Protein AF-A0A957CDF5-F1 (afdb_monomer_lite)

pLDDT: mean 91.57, std 9.19, range [46.94, 98.38]

Sequence (152 aa):
ILSKPLPRWAFLMSKFAAQGVVYFVALLLGTLATYYYTLVLFEPLALGPFLFGGFLLWLWTLVYTAVTLLGSTIAKSIGGGAGLALLGAVLLLILGGIPQVANFFPGALVSWASQLGLPGNVPFSGGSLAANGVLILVFLVTAVALFERQEI

Radius of gyration: 17.84 Å; chains: 1; bounding box: 47×28×45 Å

Foldseek 3Di:
DPPDPDQLLVVLVVQLVVVLVVLLVVLQVVLVVVQVVCVVPHDHFDPVLSVVLSVLVSLLVSLLSLQLLLQVLVDPDPVSSVVSSVVVVVVLVVQLPPVVCVLLGSVVSNVQSVCSRDPDDRDDSVVSVVSSVVSSVVSSVNSSVSNVPDPD

Secondary structure (DSSP, 8-state):
--SS---HHHHHHHHHHHHHHHHHHHHHHHHHHHHHHHHHHSPPPPHHHHHHHHHHHHHHHHHHHHHHHHHHHH-SSHHHHHHHHHHHHHHHHHHHTSTTTGGGSTHHHHHHHHHTTSSS-PPP-HHHHHHHHHHHHHHHHHHHHHHHTS--

Structure (mmCIF, N/CA/C/O backbone):
data_AF-A0A957CDF5-F1
#
_entry.id   AF-A0A957CDF5-F1
#
loop_
_atom_site.group_PDB
_atom_site.id
_atom_site.type_symbol
_atom_site.label_atom_id
_atom_site.label_alt_id
_atom_site.label_comp_id
_atom_site.label_asym_id
_atom_site.label_entity_id
_atom_site.label_seq_id
_atom_site.pdbx_PDB_ins_code
_atom_site.Cartn_x
_atom_site.Cartn_y
_atom_site.Cartn_z
_atom_site.occupancy
_atom_site.B_iso_or_equiv
_atom_site.auth_seq_id
_atom_site.auth_comp_id
_atom_site.auth_asym_id
_atom_site.auth_atom_id
_atom_site.pdbx_PDB_model_num
ATOM 1 N N . ILE A 1 1 ? -21.799 10.908 14.276 1.00 46.94 1 ILE A N 1
ATOM 2 C CA . ILE A 1 1 ? -23.242 10.580 14.212 1.00 46.94 1 ILE A CA 1
ATOM 3 C C . ILE A 1 1 ? -23.546 10.100 12.797 1.00 46.94 1 ILE A C 1
ATOM 5 O O . ILE A 1 1 ? -23.530 10.903 11.872 1.00 46.94 1 ILE A O 1
ATOM 9 N N . LEU A 1 2 ? -23.709 8.787 12.612 1.00 49.59 2 LEU A N 1
ATOM 10 C CA . LEU A 1 2 ? -24.186 8.200 11.357 1.00 49.59 2 LEU A CA 1
ATOM 11 C C . LEU A 1 2 ? -25.708 8.388 11.319 1.00 49.59 2 LEU A C 1
ATOM 13 O O . LEU A 1 2 ? -26.428 7.765 12.087 1.00 49.59 2 LEU A O 1
ATOM 17 N N . SER A 1 3 ? -26.201 9.276 10.458 1.00 57.81 3 SER A N 1
ATOM 18 C CA . SER A 1 3 ? -27.635 9.582 10.317 1.00 57.81 3 SER A CA 1
ATOM 19 C C . SER A 1 3 ? -28.438 8.477 9.611 1.00 57.81 3 SER A C 1
ATOM 21 O O . SER A 1 3 ? -29.657 8.578 9.495 1.00 57.81 3 SER A O 1
ATOM 23 N N . LYS A 1 4 ? -27.768 7.408 9.156 1.00 57.72 4 LYS A N 1
ATOM 24 C CA . LYS A 1 4 ? -28.361 6.173 8.625 1.00 57.72 4 LYS A CA 1
ATOM 25 C C . LYS A 1 4 ? -27.614 4.957 9.185 1.00 57.72 4 LYS A C 1
ATOM 27 O O . LYS A 1 4 ? -26.391 5.047 9.329 1.00 57.72 4 LYS A O 1
ATOM 32 N N . PRO A 1 5 ? -28.300 3.828 9.448 1.00 65.44 5 PRO A N 1
ATOM 33 C CA . PRO A 1 5 ? -27.664 2.592 9.888 1.00 65.44 5 PRO A CA 1
ATOM 34 C C . PRO A 1 5 ? -26.868 1.994 8.723 1.00 65.44 5 PRO A C 1
ATOM 36 O O . PRO A 1 5 ? -27.357 1.158 7.969 1.00 65.44 5 PRO A O 1
ATOM 39 N N . LEU A 1 6 ? -25.645 2.483 8.527 1.00 74.50 6 LEU A N 1
ATOM 40 C CA . LEU A 1 6 ? -24.685 1.861 7.629 1.00 74.50 6 LEU A CA 1
ATOM 41 C C . LEU A 1 6 ? -23.910 0.798 8.403 1.00 74.50 6 LEU A C 1
ATOM 43 O O . LEU A 1 6 ? -23.482 1.060 9.532 1.00 74.50 6 LEU A O 1
ATOM 47 N N . PRO A 1 7 ? -23.683 -0.379 7.802 1.00 84.00 7 PRO A N 1
ATOM 48 C CA . PRO A 1 7 ? -22.815 -1.362 8.410 1.00 84.00 7 PRO A CA 1
ATOM 49 C C . PRO A 1 7 ? -21.421 -0.761 8.610 1.00 84.00 7 PRO A C 1
ATOM 51 O O . PRO A 1 7 ? -20.847 -0.140 7.712 1.00 84.00 7 PRO A O 1
ATOM 54 N N . ARG A 1 8 ? -20.875 -0.951 9.810 1.00 83.75 8 ARG A N 1
ATOM 55 C CA . ARG A 1 8 ? -19.601 -0.368 10.249 1.00 83.75 8 ARG A CA 1
ATOM 56 C C . ARG A 1 8 ? -18.429 -0.764 9.340 1.00 83.75 8 ARG A C 1
ATOM 58 O O . ARG A 1 8 ? -17.576 0.073 9.045 1.00 83.75 8 ARG A O 1
ATOM 65 N N . TRP A 1 9 ? -18.440 -1.988 8.806 1.00 87.50 9 TRP A N 1
ATOM 66 C CA . TRP A 1 9 ? -17.458 -2.445 7.819 1.00 87.50 9 TRP A CA 1
ATOM 67 C C . TRP A 1 9 ? -17.491 -1.609 6.529 1.00 87.50 9 TRP A C 1
ATOM 69 O O . TRP A 1 9 ? -16.437 -1.258 6.004 1.00 87.50 9 TRP A O 1
ATOM 79 N N . ALA A 1 10 ? -18.677 -1.221 6.044 1.00 89.94 10 ALA A N 1
ATOM 80 C CA . ALA A 1 10 ? -18.819 -0.472 4.795 1.00 89.94 10 ALA A CA 1
ATOM 81 C C . ALA A 1 10 ? -18.257 0.947 4.929 1.00 89.94 10 ALA A C 1
ATOM 83 O O . ALA A 1 10 ? -17.639 1.464 3.999 1.00 89.94 10 ALA A O 1
ATOM 84 N N . PHE A 1 11 ? -18.397 1.552 6.111 1.00 88.94 11 PHE A N 1
ATOM 85 C CA . PHE A 1 11 ? -17.768 2.835 6.416 1.00 88.94 11 PHE A CA 1
ATOM 86 C C . PHE A 1 11 ? -16.236 2.751 6.355 1.00 88.94 11 PHE A C 1
ATOM 88 O O . PHE A 1 11 ? -15.591 3.603 5.739 1.00 88.94 11 PHE A O 1
ATOM 95 N N . LEU A 1 12 ? -15.644 1.710 6.952 1.00 91.88 12 LEU A N 1
ATOM 96 C CA . LEU A 1 12 ? -14.191 1.542 6.961 1.00 91.88 12 LEU A CA 1
ATOM 97 C C . LEU A 1 12 ? -13.645 1.202 5.565 1.00 91.88 12 LEU A C 1
ATOM 99 O O . LEU A 1 12 ? -12.658 1.797 5.128 1.00 91.88 12 LEU A O 1
ATOM 103 N N . MET A 1 13 ? -14.321 0.311 4.834 1.00 93.00 13 MET A N 1
ATOM 104 C CA . MET A 1 13 ? -13.947 -0.039 3.460 1.00 93.00 13 MET A CA 1
ATOM 105 C C . MET A 1 13 ? -14.082 1.150 2.511 1.00 93.00 13 MET A C 1
ATOM 107 O O . MET A 1 13 ? -13.235 1.327 1.641 1.00 93.00 13 MET A O 1
ATOM 111 N N . SER A 1 14 ? -15.084 2.013 2.704 1.00 94.81 14 SER A N 1
ATOM 112 C CA . SER A 1 14 ? -15.218 3.242 1.919 1.00 94.81 14 SER A CA 1
ATOM 113 C C . SER A 1 14 ? -14.027 4.183 2.121 1.00 94.81 14 SER A C 1
ATOM 115 O O . SER A 1 14 ? -13.516 4.717 1.139 1.00 94.81 14 SER A O 1
ATOM 117 N N . LYS A 1 15 ? -13.530 4.344 3.357 1.00 94.00 15 LYS A N 1
ATOM 118 C CA . LYS A 1 15 ? -12.321 5.143 3.629 1.00 94.00 15 LYS A CA 1
ATOM 119 C C . LYS A 1 15 ? -11.085 4.551 2.960 1.00 94.00 15 LYS A C 1
ATOM 121 O O . LYS A 1 15 ? -10.326 5.286 2.334 1.00 94.00 15 LYS A O 1
ATOM 126 N N . PHE A 1 16 ? -10.902 3.236 3.081 1.00 97.12 16 PHE A N 1
ATOM 127 C CA . PHE A 1 16 ? -9.791 2.536 2.442 1.00 97.12 16 PHE A CA 1
ATOM 128 C C . PHE A 1 16 ? -9.831 2.692 0.918 1.00 97.12 16 PHE A C 1
ATOM 130 O O . PHE A 1 16 ? -8.837 3.089 0.318 1.00 97.12 16 PHE A O 1
ATOM 137 N N . ALA A 1 17 ? -10.989 2.447 0.302 1.00 97.19 17 ALA A N 1
ATOM 138 C CA . ALA A 1 17 ? -11.172 2.554 -1.140 1.00 97.19 17 ALA A CA 1
ATOM 139 C C . ALA A 1 17 ? -10.967 3.990 -1.638 1.00 97.19 17 ALA A C 1
ATOM 141 O O . ALA A 1 17 ? -10.254 4.195 -2.616 1.00 97.19 17 ALA A O 1
ATOM 142 N N . ALA A 1 18 ? -11.529 4.987 -0.946 1.00 97.56 18 ALA A N 1
ATOM 143 C CA . ALA A 1 18 ? -11.337 6.391 -1.296 1.00 97.56 18 ALA A CA 1
ATOM 144 C C . ALA A 1 18 ? -9.848 6.771 -1.283 1.00 97.56 18 ALA A C 1
ATOM 146 O O . ALA A 1 18 ? -9.350 7.331 -2.258 1.00 97.56 18 ALA A O 1
ATOM 147 N N . GLN A 1 19 ? -9.120 6.399 -0.225 1.00 97.38 19 GLN A N 1
ATOM 148 C CA . GLN A 1 19 ? -7.683 6.657 -0.139 1.00 97.38 19 GLN A CA 1
ATOM 149 C C . GLN A 1 19 ? -6.897 5.893 -1.213 1.00 97.38 19 GLN A C 1
ATOM 151 O O . GLN A 1 19 ? -5.999 6.452 -1.842 1.00 97.38 19 GLN A O 1
ATOM 156 N N . GLY A 1 20 ? -7.270 4.638 -1.469 1.00 97.69 20 GLY A N 1
ATOM 157 C CA . GLY A 1 20 ? -6.660 3.811 -2.503 1.00 97.69 20 GLY A CA 1
ATOM 158 C C . GLY A 1 20 ? -6.818 4.398 -3.903 1.00 97.69 20 GLY A C 1
ATOM 159 O O . GLY A 1 20 ? -5.855 4.389 -4.666 1.00 97.69 20 GLY A O 1
ATOM 160 N N . VAL A 1 21 ? -7.982 4.966 -4.230 1.00 98.31 21 VAL A N 1
ATOM 161 C CA . VAL A 1 21 ? -8.221 5.654 -5.510 1.00 98.31 21 VAL A CA 1
ATOM 162 C C . VAL A 1 21 ? -7.402 6.940 -5.608 1.00 98.31 21 VAL A C 1
ATOM 164 O O . VAL A 1 21 ? -6.782 7.180 -6.643 1.00 98.31 21 VAL A O 1
ATOM 167 N N . VAL A 1 22 ? -7.345 7.743 -4.539 1.00 98.31 22 VAL A N 1
ATOM 168 C CA . VAL A 1 22 ? -6.526 8.968 -4.510 1.00 98.31 22 VAL A CA 1
ATOM 169 C C . VAL A 1 22 ? -5.058 8.641 -4.787 1.00 98.31 22 VAL A C 1
ATOM 171 O O . VAL A 1 22 ? -4.441 9.263 -5.652 1.00 98.31 22 VAL A O 1
ATOM 174 N N . TYR A 1 23 ? -4.510 7.629 -4.112 1.00 97.88 23 TYR A N 1
ATOM 175 C CA . TYR A 1 23 ? -3.136 7.190 -4.352 1.00 97.88 23 TYR A CA 1
ATOM 176 C C . TYR A 1 23 ? -2.939 6.553 -5.720 1.00 97.88 23 TYR A C 1
ATOM 178 O O . TYR A 1 23 ? -1.896 6.778 -6.326 1.00 97.88 23 TYR A O 1
ATOM 186 N N . PHE A 1 24 ? -3.923 5.814 -6.236 1.00 98.12 24 PHE A N 1
ATOM 187 C CA . PHE A 1 24 ? -3.846 5.245 -7.578 1.00 98.12 24 PHE A CA 1
ATOM 188 C C . PHE A 1 24 ? -3.688 6.338 -8.632 1.00 98.12 24 PHE A C 1
ATOM 190 O O . PHE A 1 24 ? -2.763 6.285 -9.436 1.00 98.12 24 PHE A O 1
ATOM 197 N N . VAL A 1 25 ? -4.550 7.358 -8.601 1.00 98.38 25 VAL A N 1
ATOM 198 C CA . VAL A 1 25 ? -4.500 8.468 -9.561 1.00 98.38 25 VAL A CA 1
ATOM 199 C C . VAL A 1 25 ? -3.201 9.257 -9.409 1.00 98.38 25 VAL A C 1
ATOM 201 O O . VAL A 1 25 ? -2.540 9.536 -10.408 1.00 98.38 25 VAL A O 1
ATOM 204 N N . ALA A 1 26 ? -2.803 9.579 -8.175 1.00 97.88 26 ALA A N 1
ATOM 205 C CA . ALA A 1 26 ? -1.574 10.324 -7.918 1.00 97.88 26 ALA A CA 1
ATOM 206 C C . ALA A 1 26 ? -0.327 9.574 -8.412 1.00 97.88 26 ALA A C 1
ATOM 208 O O . ALA A 1 26 ? 0.511 10.163 -9.096 1.00 97.88 26 ALA A O 1
ATOM 209 N N . LEU A 1 27 ? -0.216 8.276 -8.112 1.00 96.94 27 LEU A N 1
ATOM 210 C CA . LEU A 1 27 ? 0.910 7.462 -8.564 1.00 96.94 27 LEU A CA 1
ATOM 211 C C . LEU A 1 27 ? 0.865 7.203 -10.061 1.00 96.94 27 LEU A C 1
ATOM 213 O O . LEU A 1 27 ? 1.913 7.265 -10.683 1.00 96.94 27 LEU A O 1
ATOM 217 N N . LEU A 1 28 ? -0.306 6.987 -10.661 1.00 97.25 28 LEU A N 1
ATOM 218 C CA . LEU A 1 28 ? -0.416 6.831 -12.109 1.00 97.25 28 LEU A CA 1
ATOM 219 C C . LEU A 1 28 ? 0.098 8.080 -12.833 1.00 97.25 28 LEU A C 1
ATOM 221 O O . LEU A 1 28 ? 0.926 7.967 -13.733 1.00 97.25 28 LEU A O 1
ATOM 225 N N . LEU A 1 29 ? -0.340 9.269 -12.410 1.00 98.06 29 LEU A N 1
ATOM 226 C CA . LEU A 1 29 ? 0.148 10.532 -12.969 1.00 98.06 29 LEU A CA 1
ATOM 227 C C . LEU A 1 29 ? 1.651 10.713 -12.727 1.00 98.06 29 LEU A C 1
ATOM 229 O O . LEU A 1 29 ? 2.368 11.095 -13.649 1.00 98.06 29 LEU A O 1
ATOM 233 N N . GLY A 1 30 ? 2.136 10.395 -11.523 1.00 97.00 30 GLY A N 1
ATOM 234 C CA . GLY A 1 30 ? 3.560 10.436 -11.191 1.00 97.00 30 GLY A CA 1
ATOM 235 C C . GLY A 1 30 ? 4.390 9.501 -12.070 1.00 97.00 30 GLY A C 1
ATOM 236 O O . GLY A 1 30 ? 5.361 9.938 -12.677 1.00 97.00 30 GLY A O 1
ATOM 237 N N . THR A 1 31 ? 3.970 8.245 -12.217 1.00 95.31 31 THR A N 1
ATOM 238 C CA . THR A 1 31 ? 4.601 7.250 -13.089 1.00 95.31 31 THR A CA 1
ATOM 239 C C . THR A 1 31 ? 4.609 7.732 -14.537 1.00 95.31 31 THR A C 1
ATOM 241 O O . THR A 1 31 ? 5.665 7.733 -15.159 1.00 95.31 31 THR A O 1
ATOM 244 N N . LEU A 1 32 ? 3.489 8.215 -15.079 1.00 95.88 32 LEU A N 1
ATOM 245 C CA . LEU A 1 32 ? 3.447 8.730 -16.453 1.00 95.88 32 LEU A CA 1
ATOM 246 C C . LEU A 1 32 ? 4.356 9.952 -16.651 1.00 95.88 32 LEU A C 1
ATOM 248 O O . LEU A 1 32 ? 5.050 10.037 -17.664 1.00 95.88 32 LEU A O 1
ATOM 252 N N . ALA A 1 33 ? 4.405 10.866 -15.679 1.00 96.44 33 ALA A N 1
ATOM 253 C CA . ALA A 1 33 ? 5.307 12.014 -15.713 1.00 96.44 33 ALA A CA 1
ATOM 254 C C . ALA A 1 33 ? 6.781 11.582 -15.661 1.00 96.44 33 ALA A C 1
ATOM 256 O O . ALA A 1 33 ? 7.598 12.097 -16.425 1.00 96.44 33 ALA A O 1
ATOM 257 N N . THR A 1 34 ? 7.124 10.606 -14.814 1.00 93.81 34 THR A N 1
ATOM 258 C CA . THR A 1 34 ? 8.472 10.027 -14.768 1.00 93.81 34 THR A CA 1
ATOM 259 C C . THR A 1 34 ? 8.815 9.326 -16.077 1.00 93.81 34 THR A C 1
ATOM 261 O O . THR A 1 34 ? 9.912 9.522 -16.580 1.00 93.81 34 THR A O 1
ATOM 264 N N . TYR A 1 35 ? 7.884 8.579 -16.676 1.00 93.44 35 TYR A N 1
ATOM 265 C CA . TYR A 1 35 ? 8.102 7.936 -17.973 1.00 93.44 35 TYR A CA 1
ATOM 266 C C . TYR A 1 35 ? 8.390 8.966 -19.067 1.00 93.44 35 TYR A C 1
ATOM 268 O O . TYR A 1 35 ? 9.356 8.828 -19.812 1.00 93.44 35 TYR A O 1
ATOM 276 N N . TYR A 1 36 ? 7.587 10.032 -19.125 1.00 94.94 36 TYR A N 1
ATOM 277 C CA . TYR A 1 36 ? 7.799 11.136 -20.056 1.00 94.94 36 TYR A CA 1
ATOM 278 C C . TYR A 1 36 ? 9.178 11.779 -19.863 1.00 94.94 36 TYR A C 1
ATOM 280 O O . TYR A 1 36 ? 9.918 11.960 -20.826 1.00 94.94 36 TYR A O 1
ATOM 288 N N . TYR A 1 37 ? 9.554 12.058 -18.616 1.00 94.69 37 TYR A N 1
ATOM 289 C CA . TYR A 1 37 ? 10.880 12.567 -18.274 1.00 94.69 37 TYR A CA 1
ATOM 290 C C . TYR A 1 37 ? 12.003 11.618 -18.727 1.00 94.69 37 TYR A C 1
ATOM 292 O O . TYR A 1 37 ? 12.996 12.072 -19.297 1.00 94.69 37 TYR A O 1
ATOM 300 N N . THR A 1 38 ? 11.831 10.305 -18.542 1.00 92.00 38 THR A N 1
ATOM 301 C CA . THR A 1 38 ? 12.789 9.292 -18.997 1.00 92.00 38 THR A CA 1
ATOM 302 C C . THR A 1 38 ? 12.939 9.287 -20.516 1.00 92.00 38 THR A C 1
ATOM 304 O O . THR A 1 38 ? 14.066 9.255 -20.987 1.00 92.00 38 THR A O 1
ATOM 307 N N . LEU A 1 39 ? 11.848 9.397 -21.281 1.00 92.50 39 LEU A N 1
ATOM 308 C CA . LEU A 1 39 ? 11.908 9.462 -22.749 1.00 92.50 39 LEU A CA 1
ATOM 309 C C . LEU A 1 39 ? 12.665 10.688 -23.278 1.00 92.50 39 LEU A C 1
ATOM 311 O O . LEU A 1 39 ? 13.248 10.626 -24.357 1.00 92.50 39 LEU A O 1
ATOM 315 N N . VAL A 1 40 ? 12.613 11.811 -22.557 1.00 94.75 40 VAL A N 1
ATOM 316 C CA . VAL A 1 40 ? 13.258 13.063 -22.980 1.00 94.75 40 VAL A CA 1
ATOM 317 C C . VAL A 1 40 ? 14.759 13.053 -22.691 1.00 94.75 40 VAL A C 1
ATOM 319 O O . VAL A 1 40 ? 15.529 13.607 -23.473 1.00 94.75 40 VAL A O 1
ATOM 322 N N . LEU A 1 41 ? 15.180 12.470 -21.565 1.00 94.44 41 LEU A N 1
ATOM 323 C CA . LEU A 1 41 ? 16.562 12.579 -21.080 1.00 94.44 41 LEU A CA 1
ATOM 324 C C . LEU A 1 41 ? 17.393 11.302 -21.193 1.00 94.44 41 LEU A C 1
ATOM 326 O O . LEU A 1 41 ? 18.619 11.376 -21.127 1.00 94.44 41 LEU A O 1
ATOM 330 N N . PHE A 1 42 ? 16.751 10.146 -21.320 1.00 89.12 42 PHE A N 1
ATOM 331 C CA . PHE A 1 42 ? 17.394 8.836 -21.287 1.00 89.12 42 PHE A CA 1
ATOM 332 C C . PHE A 1 42 ? 16.867 7.943 -22.414 1.00 89.12 42 PHE A C 1
ATOM 334 O O . PHE A 1 42 ? 16.034 8.343 -23.227 1.00 89.12 42 PHE A O 1
ATOM 341 N N . GLU A 1 43 ? 17.364 6.708 -22.472 1.00 84.62 43 GLU A N 1
ATOM 342 C CA . GLU A 1 43 ? 16.869 5.722 -23.426 1.00 84.62 43 GLU A CA 1
ATOM 343 C C . GLU A 1 43 ? 15.452 5.237 -23.066 1.00 84.62 43 GLU A C 1
ATOM 345 O O . GLU A 1 43 ? 15.116 5.105 -21.882 1.00 84.62 43 GLU A O 1
ATOM 350 N N . PRO A 1 44 ? 14.606 4.939 -24.071 1.00 80.88 44 PRO A N 1
ATOM 351 C CA . PRO A 1 44 ? 13.249 4.473 -23.832 1.00 80.88 44 PRO A CA 1
ATOM 352 C C . PRO A 1 44 ? 13.211 3.156 -23.053 1.00 80.88 44 PRO A C 1
ATOM 354 O O . PRO A 1 44 ? 13.692 2.122 -23.516 1.00 80.88 44 PRO A O 1
ATOM 357 N N . LEU A 1 45 ? 12.557 3.175 -21.891 1.00 84.38 45 LEU A N 1
ATOM 358 C CA . LEU A 1 45 ? 12.239 1.961 -21.146 1.00 84.38 45 LEU A CA 1
ATOM 359 C C . LEU A 1 45 ? 10.988 1.279 -21.705 1.00 84.38 45 LEU A C 1
ATOM 361 O O . LEU A 1 45 ? 10.049 1.926 -22.186 1.00 84.38 45 LEU A O 1
ATOM 365 N N . ALA A 1 46 ? 10.938 -0.045 -21.554 1.00 89.00 46 ALA A N 1
ATOM 366 C CA . ALA A 1 46 ? 9.737 -0.815 -21.833 1.00 89.00 46 ALA A CA 1
ATOM 367 C C . ALA A 1 46 ? 8.585 -0.344 -20.927 1.00 89.00 46 ALA A C 1
ATOM 369 O O . ALA A 1 46 ? 8.644 -0.451 -19.701 1.00 89.00 46 ALA A O 1
ATOM 370 N N . LEU A 1 47 ? 7.515 0.157 -21.547 1.00 89.50 47 LEU A N 1
ATOM 371 C CA . LEU A 1 47 ? 6.380 0.763 -20.849 1.00 89.50 47 LEU A CA 1
ATOM 372 C C . LEU A 1 47 ? 5.661 -0.224 -19.912 1.00 89.50 47 LEU A C 1
ATOM 374 O O . LEU A 1 47 ? 5.241 0.160 -18.826 1.00 89.50 47 LEU A O 1
ATOM 378 N N . GLY A 1 48 ? 5.553 -1.501 -20.298 1.00 91.50 48 GLY A N 1
ATOM 379 C CA . GLY A 1 48 ? 4.870 -2.533 -19.507 1.00 91.50 48 GLY A CA 1
ATOM 380 C C . GLY A 1 48 ? 5.478 -2.740 -18.110 1.00 91.50 48 GLY A C 1
ATOM 381 O O . GLY A 1 48 ? 4.794 -2.475 -17.120 1.00 91.50 48 GLY A O 1
ATOM 382 N N . PRO A 1 49 ? 6.754 -3.166 -18.001 1.00 91.56 49 PRO A N 1
ATOM 383 C CA . PRO A 1 49 ? 7.446 -3.303 -16.716 1.00 91.56 49 PRO A CA 1
ATOM 384 C C . PRO A 1 49 ? 7.466 -2.008 -15.898 1.00 91.56 49 PRO A C 1
ATOM 386 O O . PRO A 1 49 ? 7.311 -2.047 -14.679 1.00 91.56 49 PRO A O 1
ATOM 389 N N . PHE A 1 50 ? 7.587 -0.858 -16.565 1.00 91.69 50 PHE A N 1
ATOM 390 C CA . PHE A 1 50 ? 7.594 0.445 -15.909 1.00 91.69 50 PHE A CA 1
ATOM 391 C C . PHE A 1 50 ? 6.246 0.776 -15.239 1.00 91.69 50 PHE A C 1
ATOM 393 O O . PHE A 1 50 ? 6.205 1.117 -14.054 1.00 91.69 50 PHE A O 1
ATOM 400 N N . LEU A 1 51 ? 5.127 0.607 -15.955 1.00 94.25 51 LEU A N 1
ATOM 401 C CA . LEU A 1 51 ? 3.785 0.773 -15.382 1.00 94.25 51 LEU A CA 1
ATOM 402 C C . LEU A 1 51 ? 3.501 -0.258 -14.287 1.00 94.25 51 LEU A C 1
ATOM 404 O O . LEU A 1 51 ? 2.873 0.071 -13.278 1.00 94.25 51 LEU A O 1
ATOM 408 N N . PHE A 1 52 ? 3.983 -1.491 -14.456 1.00 94.75 52 PHE A N 1
ATOM 409 C CA . PHE A 1 52 ? 3.851 -2.521 -13.431 1.00 94.75 52 PHE A CA 1
ATOM 410 C C . PHE A 1 52 ? 4.610 -2.148 -12.148 1.00 94.75 52 PHE A C 1
ATOM 412 O O . PHE A 1 52 ? 4.072 -2.317 -11.056 1.00 94.75 52 PHE A O 1
ATOM 419 N N . GLY A 1 53 ? 5.795 -1.537 -12.253 1.00 95.00 53 GLY A N 1
ATOM 420 C CA . GLY A 1 53 ? 6.499 -0.951 -11.109 1.00 95.00 53 GLY A CA 1
ATOM 421 C C . GLY A 1 53 ? 5.656 0.099 -10.375 1.00 95.00 53 GLY A C 1
ATOM 422 O O . GLY A 1 53 ? 5.527 0.037 -9.153 1.00 95.00 53 GLY A O 1
ATOM 423 N N . GLY A 1 54 ? 4.995 1.003 -11.107 1.00 96.00 54 GLY A N 1
ATOM 424 C CA . GLY A 1 54 ? 4.047 1.967 -10.528 1.00 96.00 54 GLY A CA 1
ATOM 425 C C . GLY A 1 54 ? 2.875 1.298 -9.795 1.00 96.00 54 GLY A C 1
ATOM 426 O O . GLY A 1 54 ? 2.512 1.709 -8.691 1.00 96.00 54 GLY A O 1
ATOM 427 N N . PHE A 1 55 ? 2.333 0.211 -10.349 1.00 96.50 55 PHE A N 1
ATOM 428 C CA . PHE A 1 55 ? 1.301 -0.597 -9.692 1.00 96.50 55 PHE A CA 1
ATOM 429 C C . PHE A 1 55 ? 1.796 -1.252 -8.390 1.00 96.50 55 PHE A C 1
ATOM 431 O O . PHE A 1 55 ? 1.077 -1.244 -7.388 1.00 96.50 55 PHE A O 1
ATOM 438 N N . LEU A 1 56 ? 3.026 -1.774 -8.364 1.00 97.06 56 LEU A N 1
ATOM 439 C CA . LEU A 1 56 ? 3.627 -2.327 -7.143 1.00 97.06 56 LEU A CA 1
ATOM 440 C C . LEU A 1 56 ? 3.785 -1.254 -6.056 1.00 97.06 56 LEU A C 1
ATOM 442 O O . LEU A 1 56 ? 3.511 -1.526 -4.885 1.00 97.06 56 LEU A O 1
ATOM 446 N N . LEU A 1 57 ? 4.162 -0.028 -6.433 1.00 97.31 57 LEU A N 1
ATOM 447 C CA . LEU A 1 57 ? 4.227 1.106 -5.506 1.00 97.31 57 LEU A CA 1
ATOM 448 C C . LEU A 1 57 ? 2.839 1.519 -5.002 1.00 97.31 57 LEU A C 1
ATOM 450 O O . LEU A 1 57 ? 2.686 1.858 -3.830 1.00 97.31 57 LEU A O 1
ATOM 454 N N . TRP A 1 58 ? 1.807 1.433 -5.840 1.00 98.19 58 TRP A N 1
ATOM 455 C CA . TRP A 1 58 ? 0.434 1.643 -5.391 1.00 98.19 58 TRP A CA 1
ATOM 456 C C . TRP A 1 58 ? 0.016 0.598 -4.353 1.00 98.19 58 TRP A C 1
ATOM 458 O O . TRP A 1 58 ? -0.436 0.968 -3.268 1.00 98.19 58 TRP A O 1
ATOM 468 N N . LEU A 1 59 ? 0.260 -0.689 -4.615 1.00 97.69 59 LEU A N 1
ATOM 469 C CA . LEU A 1 59 ? -0.010 -1.756 -3.648 1.00 97.69 59 LEU A CA 1
ATOM 470 C C . LEU A 1 59 ? 0.762 -1.544 -2.334 1.00 97.69 59 LEU A C 1
ATOM 472 O O . LEU A 1 59 ? 0.204 -1.729 -1.253 1.00 97.69 59 LEU A O 1
ATOM 476 N N . TRP A 1 60 ? 2.013 -1.084 -2.416 1.00 97.81 60 TRP A N 1
ATOM 477 C CA . TRP A 1 60 ? 2.814 -0.698 -1.254 1.00 97.81 60 TRP A CA 1
ATOM 478 C C . TRP A 1 60 ? 2.127 0.397 -0.417 1.00 97.81 60 TRP A C 1
ATOM 480 O O . TRP A 1 60 ? 2.002 0.236 0.798 1.00 97.81 60 TRP A O 1
ATOM 490 N N . THR A 1 61 ? 1.581 1.455 -1.036 1.00 97.75 61 THR A N 1
ATOM 491 C CA . THR A 1 61 ? 0.834 2.500 -0.296 1.00 97.75 61 THR A CA 1
ATOM 492 C C . THR A 1 61 ? -0.434 1.977 0.388 1.00 97.75 61 THR A C 1
ATOM 494 O O . THR A 1 61 ? -0.809 2.464 1.462 1.00 97.75 61 THR A O 1
ATOM 497 N N . LEU A 1 62 ? -1.088 0.959 -0.182 1.00 98.19 62 LEU A N 1
ATOM 498 C CA . LEU A 1 62 ? -2.284 0.358 0.410 1.00 98.19 62 LEU A CA 1
ATOM 499 C C . LEU A 1 62 ? -1.983 -0.363 1.726 1.00 98.19 62 LEU A C 1
ATOM 501 O O . LEU A 1 62 ? -2.806 -0.303 2.642 1.00 98.19 62 LEU A O 1
ATOM 505 N N . VAL A 1 63 ? -0.801 -0.973 1.871 1.00 97.94 63 VAL A N 1
ATOM 506 C CA . VAL A 1 63 ? -0.398 -1.601 3.141 1.00 97.94 63 VAL A CA 1
ATOM 507 C C . VAL A 1 63 ? -0.370 -0.562 4.262 1.00 97.94 63 VAL A C 1
ATOM 509 O O . VAL A 1 63 ? -0.998 -0.753 5.303 1.00 97.94 63 VAL A O 1
ATOM 512 N N . TYR A 1 64 ? 0.284 0.579 4.038 1.00 97.50 64 TYR A N 1
ATOM 513 C CA . TYR A 1 64 ? 0.362 1.642 5.047 1.00 97.50 64 TYR A CA 1
ATOM 514 C C . TYR A 1 64 ? -0.981 2.331 5.280 1.00 97.50 64 TYR A C 1
ATOM 516 O O . TYR A 1 64 ? -1.270 2.758 6.398 1.00 97.50 64 TYR A O 1
ATOM 524 N N . THR A 1 65 ? -1.844 2.383 4.265 1.00 97.56 65 THR A N 1
ATOM 525 C CA . THR A 1 65 ? -3.228 2.848 4.425 1.00 97.56 65 THR A CA 1
ATOM 526 C C . THR A 1 65 ? -4.009 1.936 5.374 1.00 97.56 65 THR A C 1
ATOM 528 O O . THR A 1 65 ? -4.681 2.427 6.282 1.00 97.56 65 THR A O 1
ATOM 531 N N . ALA A 1 66 ? -3.881 0.614 5.224 1.00 97.69 66 ALA A N 1
ATOM 532 C CA . ALA A 1 66 ? -4.521 -0.355 6.113 1.00 97.69 66 ALA A CA 1
ATOM 533 C C . ALA A 1 66 ? -3.992 -0.249 7.556 1.00 97.69 66 ALA A C 1
ATOM 535 O O . ALA A 1 66 ? -4.785 -0.221 8.498 1.00 97.69 66 ALA A O 1
ATOM 536 N N . VAL A 1 67 ? -2.675 -0.088 7.733 1.00 97.31 67 VAL A N 1
ATOM 537 C CA . VAL A 1 67 ? -2.055 0.176 9.048 1.00 97.31 67 VAL A CA 1
ATOM 538 C C . VAL A 1 67 ? -2.582 1.472 9.664 1.00 97.31 67 VAL A C 1
ATOM 540 O O . VAL A 1 67 ? -2.885 1.518 10.855 1.00 97.31 67 VAL A O 1
ATOM 543 N N . THR A 1 68 ? -2.737 2.521 8.856 1.00 96.38 68 THR A N 1
ATOM 544 C CA . THR A 1 68 ? -3.234 3.825 9.315 1.00 96.38 68 THR A CA 1
ATOM 545 C C . THR A 1 68 ? -4.681 3.744 9.779 1.00 96.38 68 THR A C 1
ATOM 547 O O . THR A 1 68 ? -5.034 4.308 10.819 1.00 96.38 68 THR A O 1
ATOM 550 N N . LEU A 1 69 ? -5.521 3.009 9.048 1.00 95.81 69 LEU A N 1
ATOM 551 C CA . LEU A 1 69 ? -6.894 2.744 9.464 1.00 95.81 69 LEU A CA 1
ATOM 552 C C . LEU A 1 69 ? -6.933 1.937 10.759 1.00 95.81 69 LEU A C 1
ATOM 554 O O . LEU A 1 69 ? -7.653 2.330 11.672 1.00 95.81 69 LEU A O 1
ATOM 558 N N . LEU A 1 70 ? -6.119 0.886 10.889 1.00 96.44 70 LEU A N 1
ATOM 559 C CA . LEU A 1 70 ? -6.028 0.120 12.131 1.00 96.44 70 LEU A CA 1
ATOM 560 C C . LEU A 1 70 ? -5.610 1.010 13.315 1.00 96.44 70 LEU A C 1
ATOM 562 O O . LEU A 1 70 ? -6.302 1.036 14.333 1.00 96.44 70 LEU A O 1
ATOM 566 N N . GLY A 1 71 ? -4.550 1.808 13.169 1.00 95.25 71 GLY A N 1
ATOM 567 C CA . GLY A 1 71 ? -4.116 2.758 14.199 1.00 95.25 71 GLY A CA 1
ATOM 568 C C . GLY A 1 71 ? -5.215 3.758 14.575 1.00 95.25 71 GLY A C 1
ATOM 569 O O . GLY A 1 71 ? -5.452 4.005 15.757 1.00 95.25 71 GLY A O 1
ATOM 570 N N . SER A 1 72 ? -5.953 4.258 13.581 1.00 94.12 72 SER A N 1
ATOM 571 C CA . SER A 1 72 ? -7.086 5.171 13.784 1.00 94.12 72 SER A CA 1
ATOM 572 C C . SER A 1 72 ? -8.277 4.504 14.476 1.00 94.12 72 SER A C 1
ATOM 574 O O . SER A 1 72 ? -8.992 5.181 15.207 1.00 94.12 72 SER A O 1
ATOM 576 N N . THR A 1 73 ? -8.497 3.199 14.270 1.00 92.88 73 THR A N 1
ATOM 577 C CA . THR A 1 73 ? -9.530 2.450 15.006 1.00 92.88 73 THR A CA 1
ATOM 578 C C . THR A 1 73 ? -9.131 2.194 16.454 1.00 92.88 73 THR A C 1
ATOM 580 O O . THR A 1 73 ? -9.984 2.250 17.327 1.00 92.88 73 THR A O 1
ATOM 583 N N . ILE A 1 74 ? -7.854 1.937 16.747 1.00 93.69 74 ILE A N 1
ATOM 584 C CA . ILE A 1 74 ? -7.394 1.651 18.118 1.00 93.69 74 ILE A CA 1
ATOM 585 C C . ILE A 1 74 ? -7.351 2.929 18.966 1.00 93.69 74 ILE A C 1
ATOM 587 O O . ILE A 1 74 ? -7.642 2.907 20.165 1.00 93.69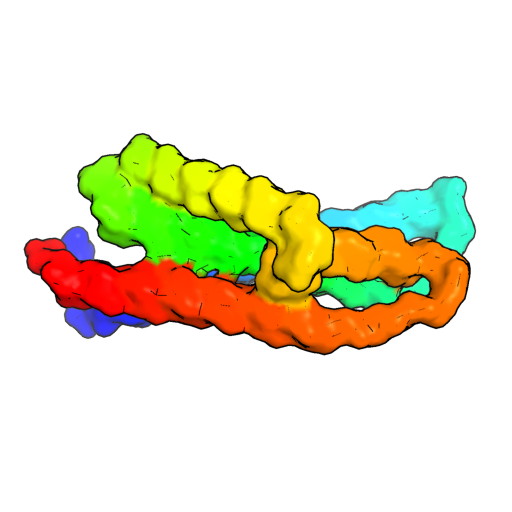 74 ILE A O 1
ATOM 591 N N . ALA A 1 75 ? -6.958 4.049 18.363 1.00 92.75 75 ALA A N 1
ATOM 592 C CA . ALA A 1 75 ? -6.763 5.294 19.081 1.00 92.75 75 ALA A CA 1
ATOM 593 C C . ALA A 1 75 ? -8.074 6.009 19.429 1.00 92.75 75 ALA A C 1
ATOM 595 O O . ALA A 1 75 ? -9.029 6.037 18.663 1.00 92.75 75 ALA A O 1
ATOM 596 N N . LYS A 1 76 ? -8.067 6.700 20.574 1.00 88.88 76 LYS A N 1
ATOM 597 C CA . LYS A 1 76 ? -9.173 7.567 21.023 1.00 88.88 76 LYS A CA 1
ATOM 598 C C . LYS A 1 76 ? -9.022 9.028 20.580 1.00 88.88 76 LYS A C 1
ATOM 600 O O . LYS A 1 76 ? -9.884 9.850 20.868 1.00 88.88 76 LYS A O 1
ATOM 605 N N . SER A 1 77 ? -7.912 9.373 19.926 1.00 92.12 77 SER A N 1
ATOM 606 C CA . SER A 1 77 ? -7.602 10.729 19.468 1.00 92.12 77 SER A CA 1
ATOM 607 C C . SER A 1 77 ? -6.913 10.706 18.107 1.00 92.12 77 SER A C 1
ATOM 609 O O . SER A 1 77 ? -6.274 9.719 17.739 1.00 92.12 77 SER A O 1
ATOM 611 N N . ILE A 1 78 ? -6.998 11.823 17.379 1.00 90.81 78 ILE A N 1
ATOM 612 C CA . ILE A 1 78 ? -6.356 11.990 16.065 1.00 90.81 78 ILE A CA 1
ATOM 613 C C . ILE A 1 78 ? -4.838 11.784 16.179 1.00 90.81 78 ILE A C 1
ATOM 615 O O . ILE A 1 78 ? -4.256 11.022 15.410 1.00 90.81 78 ILE A O 1
ATOM 619 N N . GLY A 1 79 ? -4.207 12.412 17.180 1.00 93.25 79 GLY A N 1
ATOM 620 C CA . GLY A 1 79 ? -2.770 12.277 17.426 1.00 93.25 79 GLY A CA 1
ATOM 621 C C . GLY A 1 79 ? -2.358 10.848 17.785 1.00 93.25 79 GLY A C 1
ATOM 622 O O . GLY A 1 79 ? -1.357 10.354 17.274 1.00 93.25 79 GLY A O 1
ATOM 623 N N . GLY A 1 80 ? -3.159 10.147 18.596 1.00 93.81 80 GLY A N 1
ATOM 624 C CA . GLY A 1 80 ? -2.916 8.739 18.912 1.00 93.81 80 GLY A CA 1
ATOM 625 C C . GLY A 1 80 ? -3.017 7.840 17.678 1.00 93.81 80 GLY A C 1
ATOM 626 O O . GLY A 1 80 ? -2.192 6.946 17.506 1.00 93.81 80 GLY A O 1
ATOM 627 N N . GLY A 1 81 ? -3.979 8.107 16.790 1.00 93.38 81 GLY A N 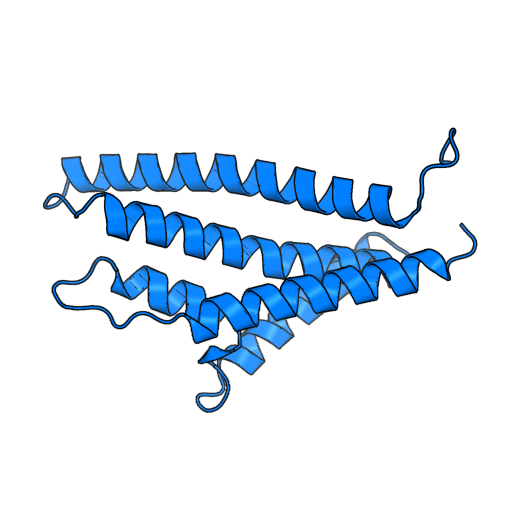1
ATOM 628 C CA . GLY A 1 81 ? -4.163 7.340 15.557 1.00 93.38 81 GLY A CA 1
ATOM 629 C C . GLY A 1 81 ? -2.975 7.493 14.616 1.00 93.38 81 GLY A C 1
ATOM 630 O O . GLY A 1 81 ? -2.431 6.496 14.144 1.00 93.38 81 GLY A O 1
ATOM 631 N N . ALA A 1 82 ? -2.514 8.732 14.422 1.00 93.50 82 ALA A N 1
ATOM 632 C CA . ALA A 1 82 ? -1.316 9.026 13.642 1.00 93.50 82 ALA A CA 1
ATOM 633 C C . ALA A 1 82 ? -0.052 8.399 14.258 1.00 93.50 82 ALA A C 1
ATOM 635 O O . ALA A 1 82 ? 0.757 7.816 13.539 1.00 93.50 82 ALA A O 1
ATOM 636 N N . GLY A 1 83 ? 0.100 8.461 15.586 1.00 96.75 83 GLY A N 1
ATOM 637 C CA . GLY A 1 83 ? 1.225 7.847 16.294 1.00 96.75 83 GLY A CA 1
ATOM 638 C C . GLY A 1 83 ? 1.267 6.324 16.140 1.00 96.75 83 GLY A C 1
ATOM 639 O O . GLY A 1 83 ? 2.321 5.768 15.838 1.00 96.75 83 GLY A O 1
ATOM 640 N N . LEU 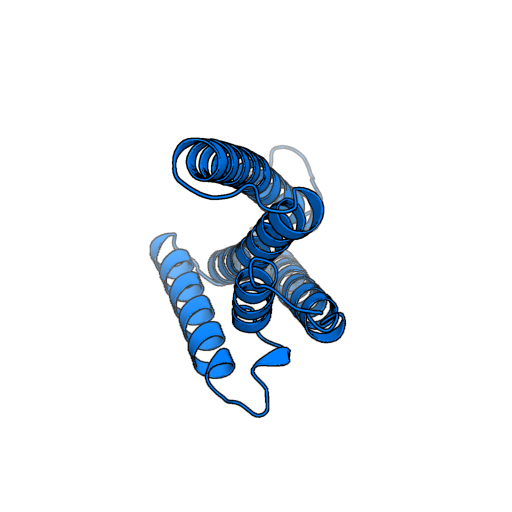A 1 84 ? 0.123 5.646 16.276 1.00 97.06 84 LEU A N 1
ATOM 641 C CA . LEU A 1 84 ? 0.027 4.197 16.065 1.00 97.06 84 LEU A CA 1
ATOM 642 C C . LEU A 1 84 ? 0.249 3.806 14.602 1.00 97.06 84 LEU A C 1
ATOM 644 O O . LEU A 1 84 ? 0.901 2.797 14.335 1.00 97.06 84 LEU A O 1
ATOM 648 N N . ALA A 1 85 ? -0.251 4.608 13.660 1.00 96.31 85 ALA A N 1
ATOM 649 C CA . ALA A 1 85 ? -0.002 4.409 12.237 1.00 96.31 85 ALA A CA 1
ATOM 650 C C . ALA A 1 85 ? 1.498 4.488 11.916 1.00 96.31 85 ALA A C 1
ATOM 652 O O . ALA A 1 85 ? 2.037 3.602 11.251 1.00 96.31 85 ALA A O 1
ATOM 653 N N . LEU A 1 86 ? 2.180 5.512 12.440 1.00 97.25 86 LEU A N 1
ATOM 654 C CA . LEU A 1 86 ? 3.620 5.686 12.281 1.00 97.25 86 LEU A CA 1
ATOM 655 C C . LEU A 1 86 ? 4.398 4.536 12.925 1.00 97.25 86 LEU A C 1
ATOM 657 O O . LEU A 1 86 ? 5.283 3.971 12.289 1.00 97.25 86 LEU A O 1
ATOM 661 N N . LEU A 1 87 ? 4.048 4.157 14.157 1.00 97.75 87 LEU A N 1
ATOM 662 C CA . LEU A 1 87 ? 4.676 3.030 14.846 1.00 97.75 87 LEU A CA 1
ATOM 663 C C . LEU A 1 87 ? 4.535 1.740 14.029 1.00 97.75 87 LEU A C 1
ATOM 665 O O . LEU A 1 87 ? 5.525 1.052 13.794 1.00 97.75 87 LEU A O 1
ATOM 669 N N . GLY A 1 88 ? 3.327 1.436 13.546 1.00 96.94 88 GLY A N 1
ATOM 670 C CA . GLY A 1 88 ? 3.080 0.273 12.697 1.00 96.94 88 GLY A CA 1
ATOM 671 C C . GLY A 1 88 ? 3.886 0.317 11.397 1.00 96.94 88 GLY A C 1
ATOM 672 O O . GLY A 1 88 ? 4.484 -0.687 11.011 1.00 96.94 88 GLY A O 1
ATOM 673 N N . ALA A 1 89 ? 3.974 1.484 10.754 1.00 96.69 89 ALA A N 1
ATOM 674 C CA . ALA A 1 89 ? 4.774 1.667 9.547 1.00 96.69 89 ALA A CA 1
ATOM 675 C C . ALA A 1 89 ? 6.267 1.395 9.798 1.00 96.69 89 ALA A C 1
ATOM 677 O O . ALA A 1 89 ? 6.896 0.656 9.038 1.00 96.69 89 ALA A O 1
ATOM 678 N N . VAL A 1 90 ? 6.817 1.945 10.883 1.00 97.25 90 VAL A N 1
ATOM 679 C CA . VAL A 1 90 ? 8.215 1.744 11.287 1.00 97.25 90 VAL A CA 1
ATOM 680 C C . VAL A 1 90 ? 8.487 0.277 11.611 1.00 97.25 90 VAL A C 1
ATOM 682 O O . VAL A 1 90 ? 9.491 -0.264 11.153 1.00 97.25 90 VAL A O 1
ATOM 685 N N . LEU A 1 91 ? 7.587 -0.400 12.329 1.00 97.00 91 LEU A N 1
ATOM 686 C CA . LEU A 1 91 ? 7.733 -1.827 12.628 1.00 97.00 91 LEU A CA 1
ATOM 687 C C . LEU A 1 91 ? 7.771 -2.675 11.352 1.00 97.00 91 LEU A C 1
ATOM 689 O O . LEU A 1 91 ? 8.640 -3.534 11.225 1.00 97.00 91 LEU A O 1
ATOM 693 N N . LEU A 1 92 ? 6.892 -2.410 10.379 1.00 96.31 92 LEU A N 1
ATOM 694 C CA . LEU A 1 92 ? 6.918 -3.115 9.092 1.00 96.31 92 LEU A CA 1
ATOM 695 C C . LEU A 1 92 ? 8.219 -2.875 8.316 1.00 96.31 92 LEU A C 1
ATOM 697 O O . LEU A 1 92 ? 8.720 -3.798 7.675 1.00 96.31 92 LEU A O 1
ATOM 701 N N . LEU A 1 93 ? 8.773 -1.662 8.378 1.00 94.50 93 LEU A N 1
ATOM 702 C CA . LEU A 1 93 ? 10.055 -1.342 7.745 1.00 94.50 93 LEU A CA 1
ATOM 703 C C . LEU A 1 93 ? 11.223 -2.070 8.421 1.00 94.50 93 LEU A C 1
ATOM 705 O O . LEU A 1 93 ? 12.046 -2.662 7.727 1.00 94.50 93 LEU A O 1
ATOM 709 N N . ILE A 1 94 ? 11.271 -2.076 9.757 1.00 95.88 94 ILE A N 1
ATOM 710 C CA . ILE A 1 94 ? 12.310 -2.779 10.525 1.00 95.88 94 ILE A CA 1
ATOM 711 C C . ILE A 1 94 ? 12.255 -4.284 10.243 1.00 95.88 94 ILE A C 1
ATOM 713 O O . ILE A 1 94 ? 13.283 -4.891 9.946 1.00 95.88 94 ILE A O 1
ATOM 717 N N . LEU A 1 95 ? 11.062 -4.884 10.285 1.00 94.38 95 LEU A N 1
ATOM 718 C CA . LEU A 1 95 ? 10.885 -6.310 10.006 1.00 94.38 95 LEU A CA 1
ATOM 719 C C . LEU A 1 95 ? 11.254 -6.659 8.558 1.00 94.38 95 LEU A C 1
ATOM 721 O O . LEU A 1 95 ? 11.876 -7.692 8.314 1.00 94.38 95 LEU A O 1
ATOM 725 N N . GLY A 1 96 ? 10.947 -5.772 7.608 1.00 93.00 96 GLY A N 1
ATOM 726 C CA . GLY A 1 96 ? 11.369 -5.909 6.215 1.00 93.00 96 GLY A CA 1
ATOM 727 C C . GLY A 1 96 ? 12.885 -5.845 6.004 1.00 93.00 96 GLY A C 1
ATOM 728 O O . GLY A 1 96 ? 13.364 -6.310 4.974 1.00 93.00 96 GLY A O 1
ATOM 729 N N . GLY A 1 97 ? 13.645 -5.323 6.970 1.00 92.06 97 GLY A N 1
ATOM 730 C CA . GLY A 1 97 ? 15.109 -5.328 6.951 1.00 92.06 97 GLY A CA 1
ATOM 731 C C . GLY A 1 97 ? 15.741 -6.679 7.301 1.00 92.06 97 GLY A C 1
ATOM 732 O O . GLY A 1 97 ? 16.940 -6.853 7.096 1.00 92.06 97 GLY A O 1
ATOM 733 N N . ILE A 1 98 ? 14.968 -7.644 7.817 1.00 94.50 98 ILE A N 1
ATOM 734 C CA . ILE A 1 98 ? 15.471 -8.970 8.196 1.00 94.50 98 ILE A CA 1
ATOM 735 C C . ILE A 1 98 ? 15.474 -9.884 6.955 1.00 94.50 98 ILE A C 1
ATOM 737 O O . ILE A 1 98 ? 14.395 -10.241 6.473 1.00 94.50 98 ILE A O 1
ATOM 741 N N . PRO A 1 99 ? 16.639 -10.351 6.458 1.00 91.12 99 PRO A N 1
ATOM 742 C CA . PRO A 1 99 ? 16.731 -11.047 5.166 1.00 91.12 99 PRO A CA 1
ATOM 743 C C . PRO A 1 99 ? 15.850 -12.296 5.037 1.00 91.12 99 PRO A C 1
ATOM 745 O O . PRO A 1 99 ? 15.320 -12.576 3.968 1.00 91.12 99 PRO A O 1
ATOM 748 N N . GLN A 1 100 ? 15.661 -13.035 6.134 1.00 91.81 100 GLN A N 1
ATOM 749 C CA . GLN A 1 100 ? 14.892 -14.287 6.161 1.00 91.81 100 GLN A CA 1
ATOM 750 C C . GLN A 1 100 ? 13.392 -14.082 5.912 1.00 91.81 100 GLN A C 1
ATOM 752 O O . GLN A 1 100 ? 12.720 -14.996 5.438 1.00 91.81 100 GLN A O 1
ATOM 757 N N . VAL A 1 101 ? 12.864 -12.899 6.239 1.00 92.31 101 VAL A N 1
ATOM 758 C CA . VAL A 1 101 ? 11.429 -12.589 6.142 1.00 92.31 101 VAL A CA 1
ATOM 759 C C . VAL A 1 101 ? 11.130 -11.403 5.226 1.00 92.31 101 VAL A C 1
ATOM 761 O O . VAL A 1 101 ? 9.962 -11.151 4.940 1.00 92.31 101 VAL A O 1
ATOM 764 N N . ALA A 1 102 ? 12.154 -10.709 4.719 1.00 91.50 102 ALA A N 1
ATOM 765 C CA . ALA A 1 102 ? 12.041 -9.495 3.909 1.00 91.50 102 ALA A CA 1
ATOM 766 C C . ALA A 1 102 ? 11.036 -9.621 2.754 1.00 91.50 102 ALA A C 1
ATOM 768 O O . ALA A 1 102 ? 10.258 -8.700 2.509 1.00 91.50 102 ALA A O 1
ATOM 769 N N . ASN A 1 103 ? 10.988 -10.790 2.106 1.00 91.50 103 ASN A N 1
ATOM 770 C CA . ASN A 1 103 ? 10.094 -11.071 0.980 1.00 91.50 103 ASN A CA 1
ATOM 771 C C . ASN A 1 103 ? 8.598 -10.970 1.319 1.00 91.50 103 ASN A C 1
ATOM 773 O O . ASN A 1 103 ? 7.792 -10.791 0.404 1.00 91.50 103 ASN A O 1
ATOM 777 N N . PHE A 1 104 ? 8.222 -11.078 2.598 1.00 93.38 104 PHE A N 1
ATOM 778 C CA . PHE A 1 104 ? 6.834 -10.993 3.059 1.00 93.38 104 PHE A CA 1
ATOM 779 C C . PHE A 1 104 ? 6.399 -9.569 3.430 1.00 93.38 104 PHE A C 1
ATOM 781 O O . PHE A 1 104 ? 5.213 -9.334 3.648 1.00 93.38 104 PHE A O 1
ATOM 788 N N . PHE A 1 105 ? 7.336 -8.621 3.501 1.00 95.75 105 PHE A N 1
ATOM 789 C CA . PHE A 1 105 ? 7.079 -7.250 3.937 1.00 95.75 105 PHE A CA 1
ATOM 790 C C . PHE A 1 105 ? 6.972 -6.272 2.756 1.00 95.75 105 PHE A C 1
ATOM 792 O O . PHE A 1 105 ? 7.381 -6.593 1.634 1.00 95.75 105 PHE A O 1
ATOM 799 N N . PRO A 1 106 ? 6.450 -5.049 2.980 1.00 95.50 106 PRO A N 1
ATOM 800 C CA . PRO A 1 106 ? 6.227 -4.073 1.908 1.00 95.50 106 PRO A CA 1
ATOM 801 C C . PRO A 1 106 ? 7.490 -3.689 1.140 1.00 95.50 106 PRO A C 1
ATOM 803 O O . PRO A 1 106 ? 7.422 -3.432 -0.061 1.00 95.50 106 PRO A O 1
ATOM 806 N N . GLY A 1 107 ? 8.657 -3.710 1.793 1.00 94.56 107 GLY A N 1
ATOM 807 C CA . GLY A 1 107 ? 9.941 -3.416 1.149 1.00 94.56 107 GLY A CA 1
ATOM 808 C C . GLY A 1 107 ? 10.241 -4.306 -0.064 1.00 94.56 107 GLY A C 1
ATOM 809 O O . GLY A 1 107 ? 10.868 -3.842 -1.015 1.00 94.56 107 GLY A O 1
ATOM 810 N N . ALA A 1 108 ? 9.727 -5.540 -0.092 1.00 95.25 108 ALA A N 1
ATOM 811 C CA . ALA A 1 108 ? 9.908 -6.444 -1.223 1.00 95.25 108 ALA A CA 1
ATOM 812 C C . ALA A 1 108 ? 9.215 -5.956 -2.506 1.00 95.25 108 ALA A C 1
ATOM 814 O O . ALA A 1 108 ? 9.747 -6.162 -3.594 1.00 95.25 108 ALA A O 1
ATOM 815 N N . LEU A 1 109 ? 8.073 -5.261 -2.402 1.00 96.12 109 LEU A N 1
ATOM 816 C CA . LEU A 1 109 ? 7.393 -4.676 -3.567 1.00 96.12 109 LEU A CA 1
ATOM 817 C C . LEU A 1 109 ? 8.225 -3.550 -4.188 1.00 96.12 109 LEU A C 1
ATOM 819 O O . LEU A 1 109 ? 8.333 -3.464 -5.408 1.00 96.12 109 LEU A O 1
ATOM 823 N N . VAL A 1 110 ? 8.850 -2.721 -3.346 1.00 95.12 110 VAL A N 1
ATOM 824 C CA . VAL A 1 110 ? 9.736 -1.631 -3.784 1.00 95.12 110 VAL A CA 1
ATOM 8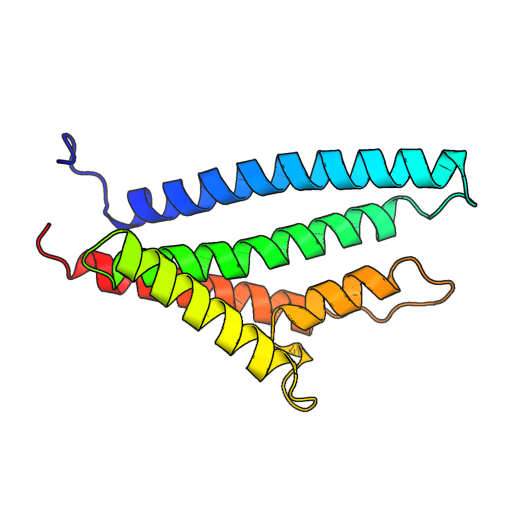25 C C . VAL A 1 110 ? 11.007 -2.194 -4.419 1.00 95.12 110 VAL A C 1
ATOM 827 O O . VAL A 1 110 ? 11.414 -1.739 -5.484 1.00 95.12 110 VAL A O 1
ATOM 830 N N . SER A 1 111 ? 11.604 -3.215 -3.798 1.00 93.50 111 SER A N 1
ATOM 831 C CA . SER A 1 111 ? 12.777 -3.910 -4.339 1.00 93.50 111 SER A CA 1
ATOM 832 C C . SER A 1 111 ? 12.481 -4.590 -5.676 1.00 93.50 111 SER A C 1
ATOM 834 O O . SER A 1 111 ? 13.322 -4.583 -6.571 1.00 93.50 111 SER A O 1
ATOM 836 N N . TRP A 1 112 ? 11.285 -5.157 -5.840 1.00 94.62 112 TRP A N 1
ATOM 837 C CA . TRP A 1 112 ? 10.880 -5.730 -7.117 1.00 94.62 112 TRP A CA 1
ATOM 838 C C . TRP A 1 112 ? 10.671 -4.637 -8.169 1.00 94.62 112 TRP A C 1
ATOM 840 O O . TRP A 1 112 ? 11.213 -4.741 -9.267 1.00 94.62 112 TRP A O 1
ATOM 850 N N . ALA A 1 113 ? 9.973 -3.553 -7.819 1.00 93.69 113 ALA A N 1
ATOM 851 C CA . ALA A 1 113 ? 9.740 -2.425 -8.716 1.00 93.69 113 ALA A CA 1
ATOM 852 C C . ALA A 1 113 ? 11.043 -1.788 -9.228 1.00 93.69 113 ALA A C 1
ATOM 854 O O . ALA A 1 113 ? 11.127 -1.449 -10.407 1.00 93.69 113 ALA A O 1
ATOM 855 N N . SER A 1 114 ? 12.073 -1.667 -8.381 1.00 90.88 114 SER A N 1
ATOM 856 C CA . SER A 1 114 ? 13.362 -1.085 -8.782 1.00 90.88 114 SER A CA 1
ATOM 857 C C . SER A 1 114 ? 14.152 -1.956 -9.763 1.00 90.88 114 SER A C 1
ATOM 859 O O . SER A 1 114 ? 14.951 -1.431 -10.535 1.00 90.88 114 SER A O 1
ATOM 861 N N . GLN A 1 115 ? 13.914 -3.269 -9.772 1.00 91.19 115 GLN A N 1
ATOM 862 C CA . GLN A 1 115 ? 14.582 -4.199 -10.685 1.00 91.19 115 GLN A CA 1
ATOM 863 C C . GLN A 1 115 ? 13.943 -4.220 -12.076 1.00 91.19 115 GLN A C 1
ATOM 865 O O . GLN A 1 115 ? 14.641 -4.468 -13.053 1.00 91.19 115 GLN A O 1
ATOM 870 N N . LEU A 1 116 ? 12.643 -3.920 -12.193 1.00 88.56 116 LEU A N 1
ATOM 871 C CA . LEU A 1 116 ? 11.896 -3.969 -13.462 1.00 88.56 116 LEU A CA 1
ATOM 872 C C . LEU A 1 116 ? 12.411 -3.001 -14.539 1.00 88.56 116 LEU A C 1
ATOM 874 O O . LEU A 1 116 ? 12.083 -3.174 -15.711 1.00 88.56 116 LEU A O 1
ATOM 878 N N . GLY A 1 117 ? 13.189 -1.986 -14.152 1.00 76.94 117 GLY A N 1
ATOM 879 C CA . GLY A 1 117 ? 13.821 -1.039 -15.072 1.00 76.94 117 GLY A CA 1
ATOM 880 C C . GLY A 1 117 ? 15.234 -1.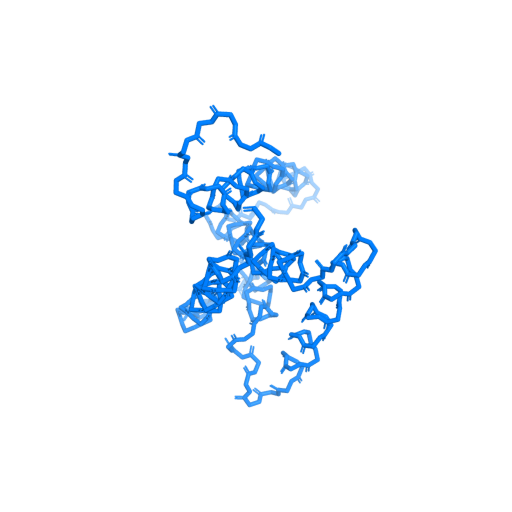421 -15.520 1.00 76.94 117 GLY A C 1
ATOM 881 O O . GLY A 1 117 ? 15.823 -0.688 -16.311 1.00 76.94 117 GLY A O 1
ATOM 882 N N . LEU A 1 118 ? 15.796 -2.521 -15.011 1.00 79.69 118 LEU A N 1
ATOM 883 C CA . LEU A 1 118 ? 17.166 -2.936 -15.308 1.00 79.69 118 LEU A CA 1
ATOM 884 C C . LEU A 1 118 ? 17.225 -3.905 -16.501 1.00 79.69 118 LEU A C 1
ATOM 886 O O . LEU A 1 118 ? 16.303 -4.700 -16.696 1.00 79.69 118 LEU A O 1
ATOM 890 N N . PRO A 1 119 ? 18.325 -3.900 -17.278 1.00 73.12 119 PRO A N 1
ATOM 891 C CA . PRO A 1 119 ? 18.550 -4.902 -18.312 1.00 73.12 119 PRO A CA 1
ATOM 892 C C . PRO A 1 119 ? 18.653 -6.304 -17.693 1.00 73.12 119 PRO A C 1
ATOM 894 O O . PRO A 1 119 ? 19.531 -6.561 -16.870 1.00 73.12 119 PRO A O 1
ATOM 897 N N . GLY A 1 120 ? 17.776 -7.223 -18.098 1.00 76.81 120 GLY A N 1
ATOM 898 C CA . GLY A 1 120 ? 17.801 -8.618 -17.653 1.00 76.81 120 GLY A CA 1
ATOM 899 C C . GLY A 1 120 ? 16.413 -9.204 -17.410 1.00 76.81 120 GLY A C 1
ATOM 900 O O . GLY A 1 120 ? 15.405 -8.503 -17.422 1.00 76.81 120 GLY A O 1
ATOM 901 N N . ASN A 1 121 ? 16.355 -10.521 -17.202 1.00 77.94 121 ASN A N 1
ATOM 902 C CA . ASN A 1 121 ? 15.117 -11.189 -16.815 1.00 77.94 121 ASN A CA 1
ATOM 903 C C . ASN A 1 121 ? 14.930 -11.065 -15.298 1.00 77.94 121 ASN A C 1
ATOM 905 O O . ASN A 1 121 ? 15.651 -11.703 -14.531 1.00 77.94 121 ASN A O 1
ATOM 909 N N . VAL A 1 122 ? 13.981 -10.232 -14.873 1.00 83.88 122 VAL A N 1
ATOM 910 C CA . VAL A 1 122 ? 13.630 -10.073 -13.459 1.00 83.88 122 VAL A CA 1
ATOM 911 C C . VAL A 1 122 ? 12.717 -11.228 -13.045 1.00 83.88 122 VAL A C 1
ATOM 913 O O . VAL A 1 122 ? 11.632 -11.371 -13.616 1.00 83.88 122 VAL A O 1
ATOM 916 N N . PRO A 1 123 ? 13.100 -12.045 -12.046 1.00 85.25 123 PRO A N 1
ATOM 917 C CA . PRO A 1 123 ? 12.251 -13.126 -11.570 1.00 85.25 123 PRO A CA 1
ATOM 918 C C . PRO A 1 123 ? 10.905 -12.597 -11.070 1.00 85.25 123 PRO A C 1
ATOM 920 O O . PRO A 1 123 ? 10.826 -11.592 -10.361 1.00 85.25 123 PRO A O 1
ATOM 923 N N . PHE A 1 124 ? 9.829 -13.299 -11.413 1.00 87.94 124 PHE A N 1
ATOM 924 C CA . PHE A 1 124 ? 8.498 -12.960 -10.929 1.00 87.94 124 PHE A CA 1
ATOM 925 C C . PHE A 1 124 ? 8.386 -13.226 -9.419 1.00 87.94 124 PHE A C 1
ATOM 927 O O . PHE A 1 124 ? 8.463 -14.375 -8.982 1.00 87.94 124 PHE A O 1
ATOM 934 N N . SER A 1 125 ? 8.148 -12.180 -8.619 1.00 90.56 125 SER A N 1
ATOM 935 C CA . SER A 1 125 ? 7.982 -12.291 -7.161 1.00 90.56 125 SER A CA 1
ATOM 936 C C . SER A 1 125 ? 6.507 -12.345 -6.743 1.00 90.56 125 SER A C 1
ATOM 938 O O . SER A 1 125 ? 5.991 -11.495 -6.010 1.00 90.56 125 SER A O 1
ATOM 940 N N . GLY A 1 126 ? 5.798 -13.383 -7.197 1.00 90.06 126 GLY A N 1
ATOM 941 C CA . GLY A 1 126 ? 4.389 -13.598 -6.836 1.00 90.06 126 GLY A CA 1
ATOM 942 C C . GLY A 1 126 ? 4.158 -13.761 -5.329 1.00 90.06 126 GLY A C 1
ATOM 943 O O . GLY A 1 126 ? 3.121 -13.347 -4.812 1.00 90.06 126 GLY A O 1
ATOM 944 N N . GLY A 1 127 ? 5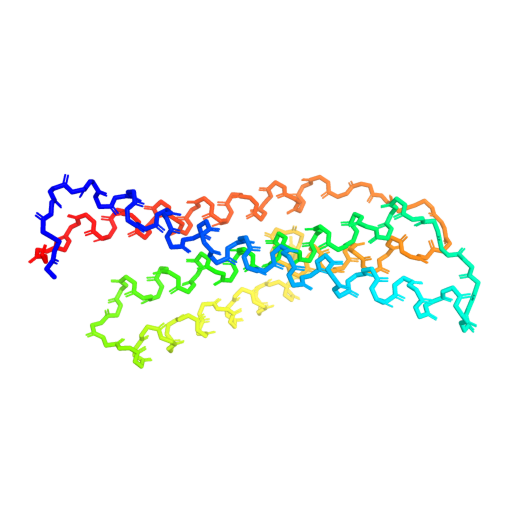.149 -14.300 -4.609 1.00 92.19 127 GLY A N 1
ATOM 945 C CA . GLY A 1 127 ? 5.099 -14.455 -3.155 1.00 92.19 127 GLY A CA 1
ATOM 946 C C . GLY A 1 127 ? 5.005 -13.119 -2.417 1.00 92.19 127 GLY A C 1
ATOM 947 O O . GLY A 1 127 ? 4.184 -12.983 -1.513 1.00 92.19 127 GLY A O 1
ATOM 948 N N . SER A 1 128 ? 5.770 -12.106 -2.838 1.00 93.69 128 SER A N 1
ATOM 949 C CA . SER A 1 128 ? 5.720 -10.772 -2.227 1.00 93.69 128 SER A CA 1
ATOM 950 C C . SER A 1 128 ? 4.392 -10.066 -2.484 1.00 93.69 128 SER A C 1
ATOM 952 O O . SER A 1 128 ? 3.862 -9.411 -1.584 1.00 93.69 128 SER A O 1
ATOM 954 N N . LEU A 1 129 ? 3.820 -10.235 -3.679 1.00 94.88 129 LEU A N 1
ATOM 955 C CA . LEU A 1 129 ? 2.493 -9.712 -4.006 1.00 94.88 129 LEU A CA 1
ATOM 956 C C . LEU A 1 129 ? 1.417 -10.332 -3.102 1.00 94.88 129 LEU A C 1
ATOM 958 O O . LEU A 1 129 ? 0.639 -9.611 -2.475 1.00 94.88 129 LEU A O 1
ATOM 962 N N . ALA A 1 130 ? 1.412 -11.664 -2.994 1.00 95.81 130 ALA A N 1
ATOM 963 C CA . ALA A 1 130 ? 0.461 -12.394 -2.164 1.00 95.81 130 ALA A CA 1
ATOM 964 C C . ALA A 1 130 ? 0.605 -12.030 -0.678 1.00 95.81 130 ALA A C 1
ATOM 966 O O . ALA A 1 130 ? -0.393 -11.746 -0.020 1.00 95.81 130 ALA A O 1
ATOM 967 N N . ALA A 1 131 ? 1.835 -11.965 -0.162 1.00 95.75 131 ALA A N 1
ATOM 968 C CA . ALA A 1 131 ? 2.105 -11.629 1.234 1.00 95.75 131 ALA A CA 1
ATOM 969 C C . ALA A 1 131 ? 1.590 -10.233 1.614 1.00 95.75 131 ALA A C 1
ATOM 971 O O . ALA A 1 131 ? 0.934 -10.072 2.642 1.00 95.75 131 ALA A O 1
ATOM 972 N N . ASN A 1 132 ? 1.815 -9.233 0.759 1.00 97.06 132 ASN A N 1
ATOM 973 C CA . ASN A 1 132 ? 1.325 -7.878 1.003 1.00 97.06 132 ASN A CA 1
ATOM 974 C C . ASN A 1 132 ? -0.200 -7.778 0.867 1.00 97.06 132 ASN A C 1
ATOM 976 O O . ASN A 1 132 ? -0.834 -7.070 1.649 1.00 97.06 132 ASN A O 1
ATOM 980 N N . GLY A 1 133 ? -0.804 -8.539 -0.051 1.00 97.12 133 GLY A N 1
ATOM 981 C CA . GLY A 1 133 ? -2.258 -8.704 -0.109 1.00 97.12 133 GLY A CA 1
ATOM 982 C C . GLY A 1 133 ? -2.825 -9.281 1.193 1.00 97.12 133 GLY A C 1
ATOM 983 O O . GLY A 1 133 ? -3.786 -8.742 1.742 1.00 97.12 133 GLY A O 1
ATOM 984 N N . VAL A 1 134 ? -2.187 -10.320 1.741 1.00 97.44 134 VAL A N 1
ATOM 985 C CA . VAL A 1 134 ? -2.561 -10.908 3.037 1.00 97.44 134 VAL A CA 1
ATOM 986 C C . VAL A 1 134 ? -2.384 -9.903 4.177 1.00 97.44 134 VAL A C 1
ATOM 988 O O . VAL A 1 134 ? -3.287 -9.779 4.997 1.00 97.44 134 VAL A O 1
ATOM 991 N N . LEU A 1 135 ? -1.287 -9.139 4.220 1.00 96.88 135 LEU A N 1
ATOM 992 C CA . LEU A 1 135 ? -1.084 -8.096 5.237 1.00 96.88 135 LEU A CA 1
ATOM 993 C C . LEU A 1 135 ? -2.195 -7.039 5.211 1.00 96.88 135 LEU A C 1
ATOM 995 O O . LEU A 1 135 ? -2.737 -6.701 6.264 1.00 96.88 135 LEU A O 1
ATOM 999 N N . ILE A 1 136 ? -2.571 -6.555 4.022 1.00 98.00 136 ILE A N 1
ATOM 1000 C CA . ILE A 1 136 ? -3.693 -5.618 3.860 1.00 98.00 136 ILE A CA 1
ATOM 1001 C C . ILE A 1 136 ? -4.971 -6.235 4.431 1.00 98.00 136 ILE A C 1
ATOM 1003 O O . ILE A 1 136 ? -5.636 -5.604 5.253 1.00 98.00 136 ILE A O 1
ATOM 1007 N N . LEU A 1 137 ? -5.294 -7.473 4.042 1.00 97.50 137 LEU A N 1
ATOM 1008 C CA . LEU A 1 137 ? -6.487 -8.165 4.529 1.00 97.50 137 LEU A CA 1
ATOM 1009 C C . LEU A 1 137 ? -6.473 -8.321 6.052 1.00 97.50 137 LEU A C 1
ATOM 1011 O O . LEU A 1 137 ? -7.467 -7.999 6.695 1.00 97.50 137 LEU A O 1
ATOM 1015 N N . VAL A 1 138 ? -5.358 -8.753 6.642 1.00 97.69 138 VAL A N 1
ATOM 1016 C CA . VAL A 1 138 ? -5.230 -8.929 8.096 1.00 97.69 138 VAL A CA 1
ATOM 1017 C C . VAL A 1 138 ? -5.453 -7.607 8.829 1.00 97.69 138 VAL A C 1
ATOM 1019 O O . VAL A 1 138 ? -6.233 -7.569 9.783 1.00 97.69 138 VAL A O 1
ATOM 1022 N N . PHE A 1 139 ? -4.837 -6.510 8.380 1.00 97.56 139 PHE A N 1
ATOM 1023 C CA . PHE A 1 139 ? -5.023 -5.205 9.018 1.00 97.56 139 PHE A CA 1
ATOM 1024 C C . PHE A 1 139 ? -6.451 -4.681 8.871 1.00 97.56 139 PHE A C 1
ATOM 1026 O O . PHE A 1 139 ? -7.013 -4.185 9.847 1.00 97.56 139 PHE A O 1
ATOM 1033 N N . LEU A 1 140 ? -7.061 -4.830 7.693 1.00 96.75 140 LEU A N 1
ATOM 1034 C CA . LEU A 1 140 ? -8.436 -4.397 7.453 1.00 96.75 140 LEU A CA 1
ATOM 1035 C C . LEU A 1 140 ? -9.447 -5.220 8.255 1.00 96.75 140 LEU A C 1
ATOM 1037 O O . LEU A 1 140 ? -10.314 -4.638 8.902 1.00 96.75 140 LEU A O 1
ATOM 1041 N N . VAL A 1 141 ? -9.321 -6.549 8.269 1.00 96.50 141 VAL A N 1
ATOM 1042 C CA . VAL A 1 141 ? -10.190 -7.436 9.061 1.00 96.50 141 VAL A CA 1
ATOM 1043 C C . VAL A 1 141 ? -10.051 -7.130 10.549 1.00 96.50 141 VAL A C 1
ATOM 1045 O O . VAL A 1 141 ? -11.058 -6.995 11.241 1.00 96.50 141 VAL A O 1
ATOM 1048 N N . THR A 1 142 ? -8.822 -6.943 11.036 1.00 95.75 142 THR A N 1
ATOM 1049 C CA . THR A 1 142 ? -8.580 -6.568 12.438 1.00 95.75 142 THR A CA 1
ATOM 1050 C C . THR A 1 142 ? -9.205 -5.211 12.760 1.00 95.75 142 THR A C 1
ATOM 1052 O O . THR A 1 142 ? -9.861 -5.067 13.790 1.00 95.75 142 THR A O 1
ATOM 1055 N N . ALA A 1 143 ? -9.061 -4.226 11.872 1.00 94.50 143 ALA A N 1
ATOM 1056 C CA . ALA A 1 143 ? -9.639 -2.902 12.064 1.00 94.50 143 ALA A CA 1
ATOM 1057 C C . ALA A 1 143 ? -11.177 -2.946 12.080 1.00 94.50 143 ALA A C 1
ATOM 1059 O O . ALA A 1 143 ? -11.793 -2.317 12.938 1.00 94.50 143 ALA A O 1
ATOM 1060 N N . VAL A 1 144 ? -11.806 -3.733 11.197 1.00 93.88 144 VAL A N 1
ATOM 1061 C CA . VAL A 1 144 ? -13.264 -3.950 11.202 1.00 93.88 144 VAL A CA 1
ATOM 1062 C C . VAL A 1 144 ? -13.709 -4.628 12.498 1.00 93.88 144 VAL A C 1
ATOM 1064 O O . VAL A 1 144 ? -14.607 -4.117 13.162 1.00 93.88 144 VAL A O 1
ATOM 1067 N N . ALA A 1 145 ? -13.051 -5.716 12.905 1.00 92.94 145 ALA A N 1
ATOM 1068 C CA . ALA A 1 145 ? -13.405 -6.458 14.115 1.00 92.94 145 ALA A CA 1
ATOM 1069 C C . ALA A 1 145 ? -13.290 -5.602 15.388 1.00 92.94 145 ALA A C 1
ATOM 1071 O O . ALA A 1 145 ? -14.116 -5.712 16.296 1.00 92.94 145 ALA A O 1
ATOM 1072 N N . LEU A 1 146 ? -12.280 -4.730 15.466 1.00 92.25 146 LEU A N 1
ATOM 1073 C CA . LEU A 1 146 ? -12.133 -3.787 16.575 1.00 92.25 146 LEU A CA 1
ATOM 1074 C C . LEU A 1 146 ? -13.195 -2.687 16.527 1.00 92.25 146 LEU A C 1
ATOM 1076 O O . LEU A 1 146 ? -13.778 -2.367 17.560 1.00 92.25 146 LEU A O 1
ATOM 1080 N N . PHE A 1 147 ? -13.475 -2.138 15.346 1.00 89.06 147 PHE A N 1
ATOM 1081 C CA . PHE A 1 147 ? -14.461 -1.074 15.170 1.00 89.06 147 PHE A CA 1
ATOM 1082 C C . PHE A 1 147 ? -15.897 -1.550 15.454 1.00 89.06 147 PHE A C 1
ATOM 1084 O O . PHE A 1 147 ? -16.703 -0.804 16.007 1.00 89.06 147 PHE A O 1
ATOM 1091 N N . GLU A 1 148 ? -16.222 -2.810 15.160 1.00 87.62 148 GLU A N 1
ATOM 1092 C CA . GLU A 1 148 ? -17.518 -3.407 15.504 1.00 87.62 148 GLU A CA 1
ATOM 1093 C C . GLU A 1 148 ? -17.750 -3.514 17.013 1.00 87.62 148 GLU A C 1
ATOM 1095 O O . GLU A 1 148 ? -18.886 -3.359 17.455 1.00 87.62 148 GLU A O 1
ATOM 1100 N N . ARG A 1 149 ? -16.691 -3.699 17.808 1.00 85.62 149 ARG A N 1
ATOM 1101 C CA . ARG A 1 149 ? -16.774 -3.769 19.277 1.00 85.62 149 ARG A CA 1
ATOM 1102 C C . ARG A 1 149 ? -16.891 -2.406 19.958 1.00 85.62 149 ARG A C 1
ATOM 1104 O O . ARG A 1 149 ? -17.128 -2.357 21.159 1.00 85.62 149 ARG A O 1
ATOM 1111 N N . GLN A 1 150 ? -16.690 -1.305 19.238 1.00 82.19 150 GLN A N 1
ATOM 1112 C CA . GLN A 1 150 ? -16.755 0.032 19.824 1.00 82.19 150 GLN A CA 1
ATOM 1113 C C . GLN A 1 150 ? -18.211 0.492 19.929 1.00 82.19 150 GLN A C 1
ATOM 1115 O O . GLN A 1 150 ? -18.940 0.509 18.941 1.00 82.19 150 GLN A O 1
ATOM 1120 N N . GLU A 1 151 ? -18.656 0.879 21.120 1.00 62.94 151 GLU A N 1
ATOM 1121 C CA . GLU A 1 151 ? -20.014 1.383 21.377 1.00 62.94 151 GLU A CA 1
ATOM 1122 C C . GLU A 1 151 ? -20.161 2.866 20.977 1.00 62.94 151 GLU A C 1
ATOM 1124 O O . GLU A 1 151 ? -20.562 3.700 21.783 1.00 62.94 151 GLU A O 1
ATOM 1129 N N . ILE A 1 152 ? -19.773 3.212 19.743 1.00 58.50 152 ILE A N 1
ATOM 1130 C CA . ILE A 1 152 ? -19.962 4.559 19.166 1.00 58.50 152 ILE A CA 1
ATOM 1131 C C . ILE A 1 152 ? -21.269 4.661 18.384 1.00 58.50 152 ILE A C 1
ATOM 1133 O O . ILE A 1 152 ? -21.592 3.688 17.652 1.00 58.50 152 ILE A O 1
#